Protein AF-A0A4S8L2J7-F1 (afdb_monomer_lite)

Structure (mmCIF, N/CA/C/O backbone):
data_AF-A0A4S8L2J7-F1
#
_entry.id   AF-A0A4S8L2J7-F1
#
loop_
_atom_site.group_PDB
_atom_site.id
_atom_site.type_symbol
_atom_site.label_atom_id
_atom_site.label_alt_id
_atom_site.label_comp_id
_atom_site.label_asym_id
_atom_site.label_entity_id
_atom_site.label_seq_id
_atom_site.pdbx_PDB_ins_code
_atom_site.Cartn_x
_atom_site.Cartn_y
_atom_site.Cartn_z
_atom_site.occupancy
_atom_site.B_iso_or_equiv
_atom_site.auth_seq_id
_atom_site.auth_comp_id
_atom_site.auth_asym_id
_atom_site.auth_atom_id
_atom_site.pdbx_PDB_model_num
ATOM 1 N N . PHE A 1 1 ? -9.660 5.691 -2.700 1.00 89.75 1 PHE A N 1
ATOM 2 C CA . PHE A 1 1 ? -8.670 6.690 -2.235 1.00 89.75 1 PHE A CA 1
ATOM 3 C C . PHE A 1 1 ? -8.918 7.053 -0.782 1.00 89.75 1 PHE A C 1
ATOM 5 O O . PHE A 1 1 ? -10.033 7.453 -0.452 1.00 89.75 1 PHE A O 1
ATOM 12 N N . VAL A 1 2 ? -7.878 6.963 0.042 1.00 96.62 2 VAL A N 1
ATOM 13 C CA . VAL A 1 2 ? -7.894 7.142 1.502 1.00 96.62 2 VAL A CA 1
ATOM 14 C C . VAL A 1 2 ? -7.519 8.584 1.867 1.00 96.62 2 VAL A C 1
ATOM 16 O O . VAL A 1 2 ? -6.682 9.153 1.163 1.00 96.62 2 VAL A O 1
ATOM 19 N N . PRO A 1 3 ? -8.111 9.207 2.903 1.00 97.12 3 PRO A N 1
ATOM 20 C CA . PRO A 1 3 ? -7.716 10.546 3.341 1.00 97.12 3 PRO A CA 1
ATOM 21 C C . PRO A 1 3 ? -6.256 10.602 3.815 1.00 97.12 3 PRO A C 1
ATOM 23 O O . PRO A 1 3 ? -5.822 9.732 4.558 1.00 97.12 3 PRO A O 1
ATOM 26 N N . THR A 1 4 ? -5.497 11.633 3.433 1.00 96.75 4 THR A N 1
ATOM 27 C CA . THR A 1 4 ? -4.056 11.762 3.769 1.00 96.75 4 THR A CA 1
ATOM 28 C C . THR A 1 4 ? -3.775 12.041 5.246 1.00 96.75 4 THR A C 1
ATOM 30 O O . THR A 1 4 ? -2.623 12.101 5.648 1.00 96.75 4 THR A O 1
ATOM 33 N N . TRP A 1 5 ? -4.810 12.274 6.051 1.00 95.38 5 TRP A N 1
ATOM 34 C CA . TRP A 1 5 ? -4.689 12.435 7.500 1.00 95.38 5 TRP A CA 1
ATOM 35 C C . TRP A 1 5 ? -4.827 11.108 8.265 1.00 95.38 5 TRP A C 1
ATOM 37 O O . TRP A 1 5 ? -4.662 11.097 9.478 1.00 95.38 5 TRP A O 1
ATOM 47 N N . PHE A 1 6 ? -5.092 9.996 7.570 1.00 97.50 6 PHE A N 1
ATOM 48 C CA . PHE A 1 6 ? -4.847 8.652 8.096 1.00 97.50 6 PHE A CA 1
ATOM 49 C C . PHE A 1 6 ? -3.335 8.415 8.211 1.00 97.50 6 PHE A C 1
ATOM 51 O O . PHE A 1 6 ? -2.595 8.710 7.272 1.00 97.50 6 PHE A O 1
ATOM 58 N N . ASN A 1 7 ? -2.867 7.863 9.324 1.00 97.25 7 ASN A N 1
ATOM 59 C CA . ASN A 1 7 ? -1.463 7.545 9.539 1.00 97.25 7 ASN A CA 1
ATOM 60 C C . ASN A 1 7 ? -1.216 6.027 9.418 1.00 97.25 7 ASN A C 1
ATOM 62 O O . ASN A 1 7 ? -1.518 5.287 10.351 1.00 97.25 7 ASN A O 1
ATOM 66 N N . PRO A 1 8 ? -0.601 5.543 8.320 1.00 97.25 8 PRO A N 1
ATOM 67 C CA . PRO A 1 8 ? -0.356 4.114 8.118 1.00 97.25 8 PRO A CA 1
ATOM 68 C C . PRO A 1 8 ? 0.709 3.505 9.045 1.00 97.25 8 PRO A C 1
ATOM 70 O O . PRO A 1 8 ? 0.841 2.283 9.081 1.00 97.25 8 PRO A O 1
ATOM 73 N N . GLU A 1 9 ? 1.483 4.334 9.754 1.00 96.25 9 GLU A N 1
ATOM 74 C CA . GLU A 1 9 ? 2.486 3.905 10.740 1.00 96.25 9 GLU A CA 1
ATOM 75 C C . GLU A 1 9 ? 1.937 3.905 12.177 1.00 96.25 9 GLU A C 1
ATOM 77 O O . GLU A 1 9 ? 2.601 3.395 13.077 1.00 96.25 9 GLU A O 1
ATOM 82 N N . SER A 1 10 ? 0.755 4.489 12.409 1.00 96.62 10 SER A N 1
ATOM 83 C CA . SER A 1 10 ? 0.134 4.541 13.734 1.00 96.62 10 SER A CA 1
ATOM 84 C C . SER A 1 10 ? -0.630 3.254 14.003 1.00 96.62 10 SER A C 1
ATOM 86 O O . SER A 1 10 ? -1.576 2.941 13.283 1.00 96.62 10 SER A O 1
ATOM 88 N N . ASP A 1 11 ? -0.258 2.526 15.057 1.00 96.50 11 ASP A N 1
ATOM 89 C CA . ASP A 1 11 ? -0.996 1.320 15.435 1.00 96.50 11 ASP A CA 1
ATOM 90 C C . ASP A 1 11 ? -2.454 1.637 15.791 1.00 96.50 11 ASP A C 1
ATOM 92 O O . ASP A 1 11 ? -3.342 0.892 15.396 1.00 96.50 11 ASP A O 1
ATOM 96 N N . GLU A 1 12 ? -2.715 2.783 16.425 1.00 96.94 12 GLU A N 1
ATOM 97 C CA . GLU A 1 12 ? -4.067 3.251 16.752 1.00 96.94 12 GLU A CA 1
ATOM 98 C C . GLU A 1 12 ? -4.948 3.380 15.502 1.00 96.94 12 GLU A C 1
ATOM 100 O O . GLU A 1 12 ? -6.053 2.842 15.471 1.00 96.94 12 GLU A O 1
ATOM 105 N N . ASP A 1 13 ? -4.442 4.006 14.435 1.00 97.25 13 ASP A N 1
ATOM 106 C CA . ASP A 1 13 ? -5.185 4.157 13.178 1.00 97.25 13 ASP A CA 1
ATOM 107 C C . ASP A 1 13 ? -5.438 2.800 12.501 1.00 97.25 13 ASP A C 1
ATOM 109 O O . ASP A 1 13 ? -6.491 2.594 11.890 1.00 97.25 13 ASP A O 1
ATOM 113 N N . LEU A 1 14 ? -4.492 1.859 12.611 1.00 97.75 14 LEU A N 1
ATOM 114 C CA . LEU A 1 14 ? -4.667 0.498 12.102 1.00 97.75 14 LEU A CA 1
ATOM 115 C C . LEU A 1 14 ? -5.716 -0.272 12.914 1.00 97.75 14 LEU A C 1
ATOM 117 O O . LEU A 1 14 ? -6.575 -0.922 12.319 1.00 97.75 14 LEU A O 1
ATOM 121 N N . ARG A 1 15 ? -5.684 -0.178 14.250 1.00 97.56 15 ARG A N 1
ATOM 122 C CA . ARG A 1 15 ? -6.670 -0.824 15.129 1.00 97.56 15 ARG A CA 1
ATOM 123 C C . ARG A 1 15 ? -8.064 -0.227 14.946 1.00 97.56 15 ARG A C 1
ATOM 125 O O . ARG A 1 15 ? -9.037 -0.972 14.891 1.00 97.56 15 ARG A O 1
ATOM 132 N N . GLU A 1 16 ? -8.176 1.091 14.796 1.00 97.44 16 GLU A N 1
ATOM 133 C CA . GLU A 1 16 ? -9.447 1.758 14.492 1.00 97.44 16 GLU A CA 1
ATOM 134 C C . GLU A 1 16 ? -10.002 1.274 13.147 1.00 97.44 16 GLU A C 1
ATOM 136 O O . GLU A 1 16 ? -11.185 0.952 13.037 1.00 97.44 16 GLU A O 1
ATOM 141 N N . MET A 1 17 ? -9.147 1.170 12.123 1.00 97.12 17 MET A N 1
ATOM 142 C CA . MET A 1 17 ? -9.542 0.630 10.824 1.00 97.12 17 MET A CA 1
ATOM 143 C C . MET A 1 17 ? -10.045 -0.816 10.935 1.00 97.12 17 MET A C 1
ATOM 145 O O . MET A 1 17 ? -11.050 -1.142 10.305 1.00 97.12 17 MET A O 1
ATOM 149 N N . GLU A 1 18 ? -9.389 -1.678 11.712 1.00 97.75 18 GLU A N 1
ATOM 150 C CA . GLU A 1 18 ? -9.875 -3.042 11.961 1.00 97.75 18 GLU A CA 1
ATOM 151 C C . GLU A 1 18 ? -11.244 -3.030 12.639 1.00 97.75 18 GLU A C 1
ATOM 153 O O . GLU A 1 18 ? -12.185 -3.640 12.133 1.00 97.75 18 GLU A O 1
ATOM 158 N N . TYR A 1 19 ? -11.376 -2.267 13.724 1.00 97.88 19 TYR A N 1
ATOM 159 C CA . TYR A 1 19 ? -12.602 -2.168 14.510 1.00 97.88 19 TYR A CA 1
ATOM 160 C C . TYR A 1 19 ? -13.798 -1.685 13.678 1.00 97.88 19 TYR A C 1
ATOM 162 O O . TYR A 1 19 ? -14.840 -2.336 13.647 1.00 97.88 19 TYR A O 1
ATOM 170 N N . VAL A 1 20 ? -13.642 -0.579 12.943 1.00 97.19 20 VAL A N 1
ATOM 171 C CA . VAL A 1 20 ? -14.716 0.033 12.135 1.00 97.19 20 VAL A CA 1
ATOM 172 C C . VAL A 1 20 ? -15.189 -0.875 10.994 1.00 97.19 20 VAL A C 1
ATOM 174 O O . VAL A 1 20 ? -16.312 -0.725 10.508 1.00 97.19 20 VAL A O 1
ATOM 177 N N . ASN A 1 21 ? -14.338 -1.795 10.543 1.00 96.88 21 ASN A N 1
ATOM 178 C CA . ASN A 1 21 ? -14.638 -2.723 9.454 1.00 96.88 21 ASN A CA 1
ATOM 179 C C . ASN A 1 21 ? -14.927 -4.146 9.936 1.00 96.88 21 ASN A C 1
ATOM 181 O O . ASN A 1 21 ? -15.008 -5.044 9.100 1.00 96.88 21 ASN A O 1
ATOM 185 N N . GLU A 1 22 ? -15.070 -4.351 11.250 1.00 96.75 22 GLU A N 1
ATOM 186 C CA . GLU A 1 22 ? -15.326 -5.666 11.849 1.00 96.75 22 GLU A CA 1
ATOM 187 C C . GLU A 1 22 ? -14.274 -6.710 11.424 1.00 96.75 22 GLU A C 1
ATOM 189 O O . GLU A 1 22 ? -14.574 -7.888 11.216 1.00 96.75 22 GLU A O 1
ATOM 194 N N . LEU A 1 23 ? -13.024 -6.271 11.250 1.00 96.69 23 LEU A N 1
ATOM 195 C CA . LEU A 1 23 ? -11.914 -7.155 10.916 1.00 96.69 23 LEU A CA 1
ATOM 196 C C . LEU A 1 23 ? -11.368 -7.797 12.197 1.00 96.69 23 LEU A C 1
ATOM 198 O O . LEU A 1 23 ? -11.362 -7.156 13.251 1.00 96.69 23 LEU A O 1
ATOM 202 N N . PRO A 1 24 ? -10.837 -9.030 12.122 1.00 97.44 24 PRO A N 1
ATOM 203 C CA . PRO A 1 24 ? -10.118 -9.616 13.242 1.00 97.44 24 PRO A CA 1
ATOM 204 C C . PRO A 1 24 ? -8.956 -8.721 13.686 1.00 97.44 24 PRO A C 1
ATOM 206 O O . PRO A 1 24 ? -8.242 -8.151 12.851 1.00 97.44 24 PRO A O 1
ATOM 209 N N . THR A 1 25 ? -8.742 -8.635 14.997 1.00 95.06 25 THR A N 1
ATOM 210 C CA . THR A 1 25 ? -7.633 -7.877 15.582 1.00 95.06 25 THR A CA 1
ATOM 211 C C . THR A 1 25 ? -6.298 -8.368 15.021 1.00 95.06 25 THR A C 1
ATOM 213 O O . THR A 1 25 ? -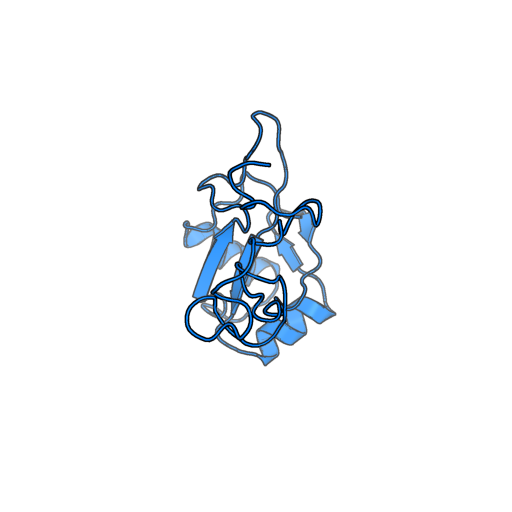6.049 -9.571 14.959 1.00 95.06 25 THR A O 1
ATOM 216 N N . HIS A 1 26 ? -5.424 -7.446 14.619 1.00 96.06 26 HIS A N 1
ATOM 217 C CA . HIS A 1 26 ? -4.112 -7.746 14.022 1.00 96.06 26 HIS A CA 1
ATOM 218 C C . HIS A 1 26 ? -4.154 -8.487 12.677 1.00 96.06 26 HIS A C 1
ATOM 220 O O . HIS A 1 26 ? -3.133 -9.008 12.213 1.00 96.06 26 HIS A O 1
ATOM 226 N N . SER A 1 27 ? -5.295 -8.460 11.983 1.00 97.12 27 SER A N 1
ATOM 227 C CA . SER A 1 27 ? -5.375 -8.899 10.587 1.00 97.12 27 SER A CA 1
ATOM 228 C C . SER A 1 27 ? -4.627 -7.959 9.633 1.00 97.12 27 SER A C 1
ATOM 230 O O . SER A 1 27 ? -4.074 -8.423 8.630 1.00 97.12 27 SER A O 1
ATOM 232 N N . ILE A 1 28 ? -4.526 -6.665 9.961 1.00 97.75 28 ILE A N 1
ATOM 233 C CA . ILE A 1 28 ? -3.675 -5.705 9.256 1.00 97.75 28 ILE A CA 1
ATOM 234 C C . ILE A 1 28 ? -2.252 -5.795 9.811 1.00 97.75 28 ILE A C 1
ATOM 236 O O . ILE A 1 28 ? -1.960 -5.360 10.927 1.00 97.75 28 ILE A O 1
ATOM 240 N N . GLY A 1 29 ? -1.342 -6.337 8.999 1.00 96.50 29 GLY A N 1
ATOM 241 C CA . GLY A 1 29 ? 0.060 -6.502 9.374 1.00 96.50 29 GLY A CA 1
ATOM 242 C C . GLY A 1 29 ? 0.882 -5.226 9.205 1.00 96.50 29 GLY A C 1
ATOM 243 O O . GLY A 1 29 ? 1.643 -4.862 10.096 1.00 96.50 29 GLY A O 1
ATOM 244 N N . LYS A 1 30 ? 0.770 -4.560 8.049 1.00 96.19 30 LYS A N 1
ATOM 245 C CA . LYS A 1 30 ? 1.471 -3.298 7.742 1.00 96.19 30 LYS A CA 1
ATOM 246 C C . LYS A 1 30 ? 0.676 -2.473 6.740 1.00 96.19 30 LYS A C 1
ATOM 248 O O . LYS A 1 30 ? 0.012 -3.041 5.875 1.00 96.19 30 LYS A O 1
ATOM 253 N N . ALA A 1 31 ? 0.837 -1.157 6.774 1.00 97.56 31 ALA A N 1
ATOM 254 C CA . ALA A 1 31 ? 0.321 -0.264 5.747 1.00 97.56 31 ALA A CA 1
ATOM 255 C C . ALA A 1 31 ? 1.387 0.749 5.314 1.00 97.56 31 ALA A C 1
ATOM 257 O O . ALA A 1 31 ? 2.331 1.034 6.047 1.00 97.56 31 ALA A O 1
ATOM 258 N N . ARG A 1 32 ? 1.258 1.276 4.095 1.00 97.62 32 ARG A N 1
ATOM 259 C CA . ARG A 1 32 ? 2.062 2.402 3.600 1.00 97.62 32 ARG A CA 1
ATOM 260 C C . ARG A 1 32 ? 1.359 3.115 2.460 1.00 97.62 32 ARG A C 1
ATOM 262 O O . ARG A 1 32 ? 0.561 2.519 1.738 1.00 97.62 32 ARG A O 1
ATOM 269 N N . TRP A 1 33 ? 1.729 4.362 2.211 1.00 97.69 33 TRP A N 1
ATOM 270 C CA . TRP A 1 33 ? 1.295 5.047 1.001 1.00 97.69 33 TRP A CA 1
ATOM 271 C C . TRP A 1 33 ? 1.950 4.442 -0.247 1.00 97.69 33 TRP A C 1
ATOM 273 O O . TRP A 1 33 ? 3.155 4.173 -0.288 1.00 97.69 33 TRP A O 1
ATOM 283 N N . ALA A 1 34 ? 1.150 4.220 -1.293 1.00 95.19 34 ALA A N 1
ATOM 284 C CA . ALA A 1 34 ? 1.616 3.628 -2.549 1.00 95.19 34 ALA A CA 1
ATOM 285 C C . ALA A 1 34 ? 2.651 4.515 -3.255 1.00 95.19 34 ALA A C 1
ATOM 287 O O . ALA A 1 34 ? 3.539 4.029 -3.946 1.00 95.19 34 ALA A O 1
ATOM 288 N N . ASN A 1 35 ? 2.535 5.826 -3.054 1.00 92.75 35 ASN A N 1
ATOM 289 C CA . ASN A 1 35 ? 3.353 6.845 -3.694 1.00 92.75 35 ASN A CA 1
ATOM 290 C C . ASN A 1 35 ? 4.739 7.040 -3.044 1.00 92.75 35 ASN A C 1
ATOM 292 O O . ASN A 1 35 ? 5.514 7.841 -3.565 1.00 92.75 35 ASN A O 1
ATOM 296 N N . GLY A 1 36 ? 5.024 6.336 -1.942 1.00 91.94 36 GLY A N 1
ATOM 297 C CA . GLY A 1 36 ? 6.304 6.357 -1.235 1.00 91.94 36 GLY A CA 1
ATOM 298 C C . GLY A 1 36 ? 6.506 7.520 -0.260 1.00 91.94 36 GLY A C 1
ATOM 299 O O . GLY A 1 36 ? 7.547 7.561 0.387 1.00 91.94 36 GLY A O 1
ATOM 300 N N . THR A 1 37 ? 5.557 8.452 -0.127 1.00 94.94 37 THR A N 1
ATOM 301 C CA . THR A 1 37 ? 5.678 9.538 0.860 1.00 94.94 37 THR A CA 1
ATOM 302 C C . THR A 1 37 ? 5.172 9.084 2.227 1.00 94.94 37 THR A C 1
ATOM 304 O O . THR A 1 37 ? 4.353 8.170 2.323 1.00 94.94 37 THR A O 1
ATOM 307 N N . ARG A 1 38 ? 5.650 9.716 3.304 1.00 93.12 38 ARG A N 1
ATOM 3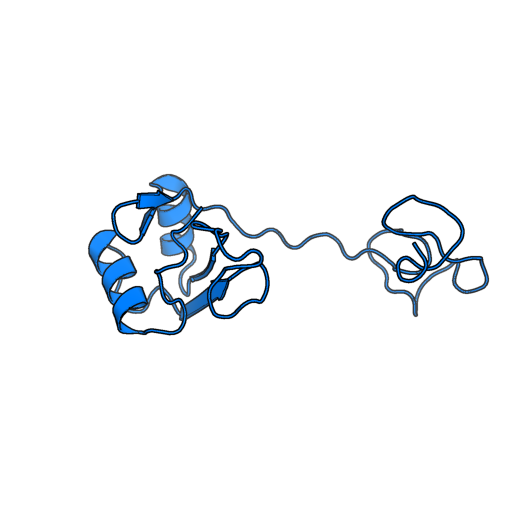08 C CA . ARG A 1 38 ? 5.234 9.372 4.674 1.00 93.12 38 ARG A CA 1
ATOM 309 C C . ARG A 1 38 ? 3.813 9.849 4.996 1.00 93.12 38 ARG A C 1
ATOM 311 O O . ARG A 1 38 ? 3.069 9.171 5.691 1.00 93.12 38 ARG A O 1
ATOM 318 N N . ASP A 1 39 ? 3.421 10.989 4.438 1.00 94.19 39 ASP A N 1
ATOM 319 C CA . ASP A 1 39 ? 2.144 11.678 4.678 1.00 94.19 39 ASP A CA 1
ATOM 320 C C . ASP A 1 39 ? 1.099 11.460 3.564 1.00 94.19 39 ASP A C 1
ATOM 322 O O . ASP A 1 39 ? 0.017 12.045 3.578 1.00 94.19 39 ASP A O 1
ATOM 326 N N . GLY A 1 40 ? 1.434 10.666 2.546 1.00 95.56 40 GLY A N 1
ATOM 327 C CA . GLY A 1 40 ? 0.582 10.406 1.389 1.00 95.56 40 GLY A CA 1
ATOM 328 C C . GLY A 1 40 ? 0.483 11.566 0.394 1.00 95.56 40 GLY A C 1
ATOM 329 O O . GLY A 1 40 ? -0.158 11.405 -0.649 1.00 95.56 40 GLY A O 1
ATOM 330 N N . LYS A 1 41 ? 1.130 12.712 0.637 1.00 96.38 41 LYS A N 1
ATOM 331 C CA . LYS A 1 41 ? 1.046 13.902 -0.217 1.00 96.38 41 LYS A CA 1
ATOM 332 C C . LYS A 1 41 ? 2.236 13.997 -1.171 1.00 96.38 41 LYS A C 1
ATOM 334 O O . LYS A 1 41 ? 3.379 14.145 -0.764 1.00 96.38 41 LYS A O 1
ATOM 339 N N . LYS A 1 42 ? 1.956 13.994 -2.479 1.00 93.25 42 LYS A N 1
ATOM 340 C CA . LYS A 1 42 ? 2.914 14.414 -3.523 1.00 93.25 42 LYS A CA 1
ATOM 341 C C . LYS A 1 42 ? 2.791 15.901 -3.871 1.00 93.25 42 LYS A C 1
ATOM 343 O O . LYS A 1 42 ? 3.671 16.453 -4.520 1.00 93.25 42 LYS A O 1
ATOM 348 N N . LYS A 1 43 ? 1.680 16.535 -3.485 1.00 93.50 43 LYS A N 1
ATOM 349 C CA . LYS A 1 43 ? 1.377 17.954 -3.719 1.00 93.50 43 LYS A CA 1
ATOM 350 C C . LYS A 1 43 ? 0.840 18.578 -2.422 1.00 93.50 43 LYS A C 1
ATOM 352 O O . LYS A 1 43 ? 0.114 17.878 -1.714 1.00 93.50 43 LYS A O 1
ATOM 357 N N . PRO A 1 44 ? 1.097 19.872 -2.140 1.00 90.56 44 PRO A N 1
ATOM 358 C CA . PRO A 1 44 ? 0.712 20.512 -0.873 1.00 90.56 44 PRO A CA 1
ATOM 359 C C . PRO A 1 44 ? -0.770 20.358 -0.491 1.00 90.56 44 PRO A C 1
ATOM 361 O O . PRO A 1 44 ? -1.090 20.094 0.664 1.00 90.56 44 PRO A O 1
ATOM 364 N N . ASN A 1 45 ? -1.672 20.430 -1.476 1.00 93.25 45 ASN A N 1
ATOM 365 C CA . ASN A 1 45 ? -3.126 20.416 -1.261 1.00 93.25 45 ASN A CA 1
ATOM 366 C C . ASN A 1 45 ? -3.778 19.047 -1.518 1.00 93.25 45 ASN A C 1
ATOM 368 O O . ASN A 1 45 ? -4.996 18.950 -1.660 1.00 93.25 45 ASN A O 1
ATOM 372 N N . GLN A 1 46 ? -2.987 17.978 -1.632 1.00 94.88 46 GLN A N 1
ATOM 373 C CA . GLN A 1 46 ? -3.532 16.640 -1.829 1.00 94.88 46 GLN A CA 1
ATOM 374 C C . GLN A 1 46 ? -4.231 16.166 -0.545 1.00 94.88 46 GLN A C 1
ATOM 376 O O . GLN A 1 46 ? -3.611 16.098 0.512 1.00 94.88 46 GLN A O 1
ATOM 381 N N . GLN A 1 47 ? -5.519 15.828 -0.649 1.00 95.88 47 GLN A N 1
ATOM 382 C CA . GLN A 1 47 ? -6.341 15.393 0.492 1.00 95.88 47 GLN A CA 1
ATOM 383 C C . GLN A 1 47 ? -6.541 13.879 0.560 1.00 95.88 47 GLN A C 1
ATOM 385 O O . GLN A 1 47 ? -6.968 13.344 1.582 1.00 95.88 47 GLN A O 1
ATOM 390 N N . THR A 1 48 ? -6.278 13.172 -0.540 1.00 96.75 48 THR A N 1
ATOM 391 C CA . THR A 1 48 ? -6.462 11.723 -0.617 1.00 96.75 48 THR A CA 1
ATOM 392 C C . THR A 1 48 ? -5.329 11.058 -1.377 1.00 96.75 48 THR A C 1
ATOM 394 O O . THR A 1 48 ? -4.801 11.638 -2.326 1.00 96.75 48 THR A O 1
ATOM 397 N N . ALA A 1 49 ? -4.996 9.826 -1.014 1.00 97.00 49 ALA A N 1
ATOM 398 C CA . ALA A 1 49 ? -3.951 9.036 -1.649 1.00 97.00 49 ALA A CA 1
ATOM 399 C C . ALA A 1 49 ? -4.343 7.554 -1.753 1.00 97.00 49 ALA A C 1
ATOM 401 O O . ALA A 1 49 ? -5.402 7.124 -1.282 1.00 97.00 49 ALA A O 1
ATOM 402 N N . THR A 1 50 ? -3.503 6.773 -2.427 1.00 96.88 50 THR A N 1
ATOM 403 C CA . THR A 1 50 ? -3.645 5.315 -2.501 1.00 96.88 50 THR A CA 1
ATOM 404 C C . THR A 1 50 ? -2.846 4.681 -1.376 1.00 96.88 50 THR A C 1
ATOM 406 O O . THR A 1 50 ? -1.644 4.921 -1.254 1.00 96.88 50 THR A O 1
ATOM 409 N N . LEU A 1 51 ? -3.524 3.872 -0.569 1.00 97.38 51 LEU A N 1
ATOM 410 C CA . LEU A 1 51 ? -2.939 3.115 0.526 1.00 97.38 51 LEU A CA 1
ATOM 411 C C . LEU A 1 51 ? -2.669 1.682 0.060 1.00 97.38 51 LEU A C 1
ATOM 413 O O . LEU A 1 51 ? -3.516 1.081 -0.596 1.00 97.38 51 LEU A O 1
ATOM 417 N N . LEU A 1 52 ? -1.507 1.144 0.411 1.00 97.12 52 LEU A N 1
ATOM 418 C CA . LEU A 1 52 ? -1.209 -0.278 0.313 1.00 97.12 52 LEU A CA 1
ATOM 419 C C . LEU A 1 52 ? -1.266 -0.872 1.711 1.00 97.12 52 LEU A C 1
ATOM 421 O O . LEU A 1 52 ? -0.634 -0.351 2.630 1.00 97.12 52 LEU A O 1
ATOM 425 N N . VAL A 1 53 ? -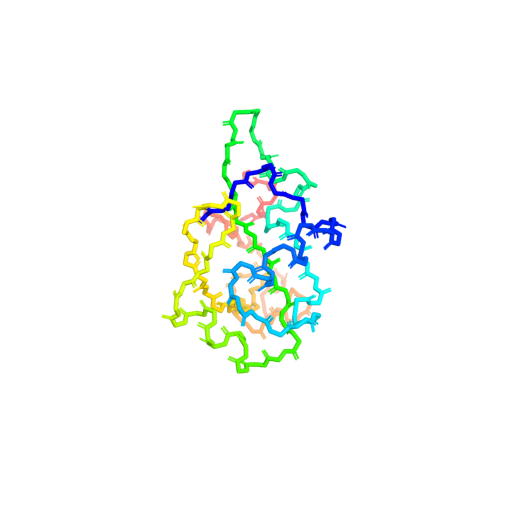2.007 -1.964 1.852 1.00 97.00 53 VAL A N 1
ATOM 426 C CA . VAL A 1 53 ? -2.197 -2.654 3.126 1.00 97.00 53 VAL A CA 1
ATOM 427 C C . VAL A 1 53 ? -1.833 -4.118 2.937 1.00 97.00 53 VAL A C 1
ATOM 429 O O . VAL A 1 53 ? -2.309 -4.771 2.010 1.00 97.00 53 VAL A O 1
ATOM 432 N N . LYS A 1 54 ? -0.970 -4.629 3.812 1.00 97.31 54 LYS A N 1
ATOM 433 C CA . LYS A 1 54 ? -0.667 -6.050 3.919 1.00 97.31 54 LYS A CA 1
ATOM 434 C C . LYS A 1 54 ? -1.624 -6.663 4.932 1.00 97.31 54 LYS A C 1
ATOM 436 O O . LYS A 1 54 ? -1.550 -6.340 6.118 1.00 97.31 54 LYS A O 1
ATOM 441 N N . ILE A 1 55 ? -2.464 -7.569 4.453 1.00 97.62 55 ILE A N 1
ATOM 442 C CA . ILE A 1 55 ? -3.349 -8.384 5.283 1.00 97.62 55 ILE A CA 1
ATOM 443 C C . ILE A 1 55 ? -2.682 -9.738 5.524 1.00 97.62 55 ILE A C 1
ATOM 445 O O . ILE A 1 55 ? -2.066 -10.297 4.615 1.00 97.62 55 ILE A O 1
ATOM 449 N N . ASN A 1 56 ? -2.751 -10.222 6.761 1.00 95.88 56 ASN A N 1
ATOM 450 C CA . ASN A 1 56 ? -2.101 -11.466 7.180 1.00 95.88 56 ASN A CA 1
ATOM 451 C C . ASN A 1 56 ? -2.908 -12.716 6.799 1.00 95.88 56 ASN A C 1
ATOM 453 O O . ASN A 1 56 ? -2.333 -13.795 6.685 1.00 95.88 56 ASN A O 1
ATOM 457 N N . ASP A 1 57 ? -4.210 -12.551 6.574 1.00 97.06 57 ASP A N 1
ATOM 458 C CA . ASP A 1 57 ? -5.161 -13.612 6.257 1.00 97.06 57 ASP A CA 1
ATOM 459 C C . ASP A 1 57 ? -5.832 -13.349 4.886 1.00 97.06 57 ASP A C 1
ATOM 461 O O . ASP A 1 57 ? -6.373 -12.256 4.660 1.00 97.06 57 ASP A O 1
ATOM 465 N N . PRO A 1 58 ? -5.793 -14.308 3.942 1.00 96.00 58 PRO A N 1
ATOM 466 C CA . PRO A 1 58 ? -6.400 -14.143 2.625 1.00 96.00 58 PRO A CA 1
ATOM 467 C C . PRO A 1 58 ? -7.930 -14.006 2.658 1.00 96.00 58 PRO A C 1
ATOM 469 O O . PRO A 1 58 ? -8.472 -13.269 1.835 1.00 96.00 58 PRO A O 1
ATOM 472 N N . ASP A 1 59 ? -8.630 -14.648 3.592 1.00 97.25 59 ASP A N 1
ATOM 473 C CA . ASP A 1 59 ? -10.089 -14.570 3.703 1.00 97.25 59 ASP A CA 1
ATOM 474 C C . ASP A 1 59 ? -10.525 -13.191 4.196 1.00 97.25 59 ASP A C 1
ATOM 476 O O . ASP A 1 59 ? -11.479 -12.607 3.670 1.00 97.25 59 ASP A O 1
ATOM 480 N N . VAL A 1 60 ? -9.761 -12.601 5.121 1.00 97.56 60 VAL A N 1
ATOM 481 C CA . VAL A 1 60 ? -9.954 -11.203 5.530 1.00 97.56 60 VAL A CA 1
ATOM 482 C C . VAL A 1 60 ? -9.734 -10.263 4.344 1.00 97.56 60 VAL A C 1
ATOM 484 O O . VAL A 1 60 ? -10.554 -9.377 4.096 1.00 97.56 60 VAL A O 1
ATOM 487 N N . ALA A 1 61 ? -8.674 -10.476 3.558 1.00 96.75 61 ALA A N 1
ATOM 488 C CA . ALA A 1 61 ? -8.398 -9.659 2.378 1.00 96.75 61 ALA A CA 1
ATOM 489 C C . ALA A 1 61 ? -9.521 -9.755 1.328 1.00 96.75 61 ALA A C 1
ATOM 491 O O . ALA A 1 61 ? -9.945 -8.738 0.777 1.00 96.75 61 ALA A O 1
ATOM 492 N N . ASN A 1 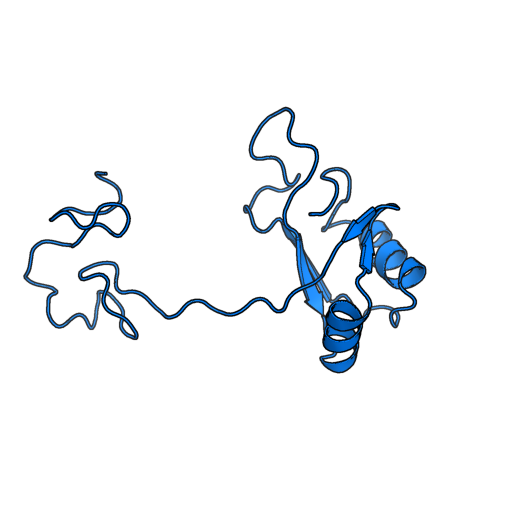62 ? -10.033 -10.962 1.076 1.00 96.56 62 ASN A N 1
ATOM 493 C CA . ASN A 1 62 ? -11.143 -11.191 0.152 1.00 96.56 62 ASN A CA 1
ATOM 494 C C . ASN A 1 62 ? -12.428 -10.503 0.631 1.00 96.56 62 ASN A C 1
ATOM 496 O O . ASN A 1 62 ? -13.128 -9.877 -0.166 1.00 96.56 62 ASN A O 1
ATOM 500 N N . ASN A 1 63 ? -12.710 -10.555 1.933 1.00 95.88 63 ASN A N 1
ATOM 501 C CA . ASN A 1 63 ? -13.851 -9.871 2.535 1.00 95.88 63 ASN A CA 1
ATOM 502 C C . ASN A 1 63 ? -13.746 -8.341 2.369 1.00 95.88 63 ASN A C 1
ATOM 504 O O . ASN A 1 63 ? -14.702 -7.710 1.918 1.00 95.88 63 ASN A O 1
ATOM 508 N N . MET A 1 64 ? -12.565 -7.754 2.607 1.00 96.06 64 MET A N 1
ATOM 509 C CA . MET A 1 64 ? -12.319 -6.321 2.377 1.00 96.06 64 MET A CA 1
ATOM 510 C C . MET A 1 64 ? -12.563 -5.900 0.919 1.00 96.06 64 MET A C 1
ATOM 512 O O . MET A 1 64 ? -13.077 -4.810 0.668 1.00 96.06 64 MET A O 1
ATOM 516 N N . ILE A 1 65 ? -12.190 -6.747 -0.047 1.00 95.94 65 ILE A N 1
ATOM 517 C CA . ILE A 1 65 ? -12.431 -6.501 -1.478 1.00 95.94 65 ILE A CA 1
ATOM 518 C C . ILE A 1 65 ? -13.931 -6.569 -1.791 1.00 95.94 65 ILE A C 1
ATOM 520 O O . ILE A 1 65 ? -14.436 -5.727 -2.529 1.00 95.94 65 ILE A O 1
ATOM 524 N N . ALA A 1 66 ? -14.647 -7.539 -1.219 1.00 95.56 66 ALA A N 1
ATOM 525 C CA . ALA A 1 66 ? -16.063 -7.759 -1.497 1.00 95.56 66 ALA A CA 1
ATOM 526 C C . ALA A 1 66 ? -16.991 -6.707 -0.864 1.00 95.56 66 ALA A C 1
ATOM 528 O O . ALA A 1 66 ? -17.976 -6.317 -1.487 1.00 95.56 66 ALA A O 1
ATOM 529 N N . LYS A 1 67 ? -16.709 -6.265 0.369 1.00 90.56 67 LYS A N 1
ATOM 530 C CA . LYS A 1 67 ? -17.621 -5.405 1.151 1.00 90.56 67 LYS A CA 1
ATOM 531 C C . LYS A 1 67 ? -17.287 -3.912 1.114 1.00 90.56 67 LYS A C 1
ATOM 533 O O . LYS A 1 67 ? -18.036 -3.121 1.685 1.00 90.56 67 LYS A O 1
ATOM 538 N N . GLU A 1 68 ? -16.203 -3.535 0.431 1.00 88.38 68 GLU A N 1
ATOM 539 C CA . GLU A 1 68 ? -15.528 -2.241 0.602 1.00 88.38 68 GLU A CA 1
ATOM 540 C C . GLU A 1 68 ? -15.117 -1.996 2.066 1.00 88.38 68 GLU A C 1
ATOM 542 O O . GLU A 1 68 ? -15.561 -2.669 2.994 1.00 88.38 68 GLU A O 1
ATOM 547 N N . ILE A 1 69 ? -14.246 -1.017 2.303 1.00 95.50 69 ILE A N 1
ATOM 548 C CA . ILE A 1 69 ? -13.804 -0.678 3.660 1.00 95.50 69 ILE A CA 1
ATOM 549 C C . ILE A 1 69 ? -14.039 0.796 3.964 1.00 95.50 69 ILE A C 1
ATOM 551 O O . ILE A 1 69 ? -14.002 1.656 3.086 1.00 95.50 69 ILE A O 1
ATOM 555 N N . ARG A 1 70 ? -14.270 1.120 5.229 1.00 97.00 70 ARG A N 1
ATOM 556 C CA . ARG A 1 70 ? -14.333 2.482 5.748 1.00 97.00 70 ARG A CA 1
ATOM 557 C C . ARG A 1 70 ? -13.018 2.825 6.422 1.00 97.00 70 ARG A C 1
ATOM 559 O O . ARG A 1 70 ? -12.619 2.177 7.378 1.00 97.00 70 ARG A O 1
ATOM 566 N N . ILE A 1 71 ? -12.368 3.881 5.959 1.00 96.62 71 ILE A N 1
ATOM 567 C CA . ILE A 1 71 ? -11.186 4.431 6.618 1.00 96.62 71 ILE A CA 1
ATOM 568 C C . ILE A 1 71 ? -11.506 5.871 6.963 1.00 96.62 71 ILE A C 1
ATOM 570 O O . ILE A 1 71 ? -11.833 6.656 6.067 1.00 96.62 71 ILE A O 1
ATOM 574 N N . LYS A 1 72 ? -11.433 6.209 8.257 1.00 95.31 72 LYS A N 1
ATOM 575 C CA . LYS A 1 72 ? -11.652 7.577 8.736 1.00 95.31 72 LYS A CA 1
ATOM 576 C C . LYS A 1 72 ? -12.993 8.168 8.249 1.00 95.31 72 LYS A C 1
ATOM 578 O O . LYS A 1 72 ? -13.066 9.261 7.691 1.00 95.31 72 LYS A O 1
ATOM 583 N N . GLY A 1 73 ? -14.060 7.371 8.357 1.00 94.00 73 GLY A N 1
ATOM 584 C CA . GLY A 1 73 ? -15.418 7.719 7.913 1.00 94.00 73 GLY A CA 1
ATOM 585 C C . GLY A 1 73 ? -15.659 7.671 6.396 1.00 94.00 73 GLY A C 1
ATOM 586 O O . GLY A 1 73 ? -16.809 7.704 5.958 1.00 94.00 73 GLY A O 1
ATOM 587 N N . LYS A 1 74 ? -14.614 7.536 5.570 1.00 95.38 74 LYS A N 1
ATOM 588 C CA . LYS A 1 74 ? -14.731 7.494 4.109 1.00 95.38 74 LYS A CA 1
ATOM 589 C C . LYS A 1 74 ? -14.789 6.060 3.585 1.00 95.38 74 LYS A C 1
ATOM 591 O O . LYS A 1 74 ? -13.917 5.250 3.895 1.00 95.38 74 LYS A O 1
ATOM 596 N N . ARG A 1 75 ? -15.752 5.770 2.702 1.00 95.81 75 ARG A N 1
ATOM 597 C CA . ARG A 1 75 ? -15.783 4.510 1.938 1.00 95.81 75 ARG A CA 1
ATOM 598 C C . ARG A 1 75 ? -14.633 4.456 0.932 1.00 95.81 75 ARG A C 1
ATOM 600 O O . ARG A 1 75 ? -14.421 5.383 0.148 1.00 95.81 75 ARG A O 1
ATOM 607 N N . CYS A 1 76 ? -13.886 3.368 0.980 1.00 95.94 76 CYS A N 1
ATOM 608 C CA . CYS A 1 76 ? -12.688 3.114 0.209 1.00 95.94 76 CYS A CA 1
ATOM 609 C C . CYS A 1 76 ? -12.795 1.707 -0.394 1.00 95.94 76 CYS A C 1
ATOM 611 O O . CYS A 1 76 ? -12.632 0.727 0.328 1.00 95.94 76 CYS A O 1
ATOM 613 N N . PRO A 1 77 ? -13.038 1.587 -1.707 1.00 95.12 77 PRO A N 1
ATOM 614 C CA . PRO A 1 77 ? -12.956 0.300 -2.384 1.00 95.12 77 PRO A CA 1
ATOM 615 C C . PRO A 1 77 ? -11.543 -0.276 -2.256 1.00 95.12 77 PRO A C 1
ATOM 617 O O . PRO A 1 77 ? -10.558 0.444 -2.466 1.00 95.12 77 PRO A O 1
ATOM 620 N N . ALA A 1 78 ? -11.450 -1.560 -1.914 1.00 95.44 78 ALA A N 1
ATOM 621 C CA . ALA A 1 78 ? -10.193 -2.293 -1.860 1.00 95.44 78 ALA A CA 1
ATOM 622 C C . ALA A 1 78 ? -10.033 -3.147 -3.121 1.00 95.44 78 ALA A C 1
ATOM 624 O O . ALA A 1 78 ? -10.994 -3.696 -3.650 1.00 95.44 78 ALA A O 1
ATOM 625 N N . THR A 1 79 ? -8.801 -3.265 -3.606 1.00 95.38 79 THR A N 1
ATOM 626 C CA . THR A 1 79 ? -8.459 -4.131 -4.738 1.00 95.38 79 THR A CA 1
ATOM 627 C C . THR A 1 79 ? -7.192 -4.903 -4.413 1.00 95.38 79 THR A C 1
ATOM 629 O O . THR A 1 79 ? -6.334 -4.427 -3.664 1.00 95.38 79 THR A O 1
ATOM 632 N N . LYS A 1 80 ? -7.069 -6.112 -4.968 1.00 95.31 80 LYS A N 1
ATOM 633 C CA . LYS A 1 80 ? -5.841 -6.895 -4.850 1.00 95.31 80 LYS A CA 1
ATOM 634 C C . LYS A 1 80 ? -4.722 -6.178 -5.600 1.00 95.31 80 LYS A C 1
ATOM 636 O O . LYS A 1 80 ? -4.866 -5.874 -6.782 1.00 95.31 80 LYS A O 1
ATOM 641 N N . GLN A 1 81 ? -3.591 -5.957 -4.934 1.00 93.25 81 GLN A N 1
ATOM 642 C CA . GLN A 1 81 ? -2.390 -5.485 -5.611 1.00 93.25 81 GLN A CA 1
ATOM 643 C C . GLN A 1 81 ? -1.846 -6.616 -6.491 1.00 93.25 81 GLN A C 1
ATOM 645 O O . GLN A 1 81 ? -1.333 -7.616 -5.988 1.00 93.25 81 GLN A O 1
ATOM 650 N N . ILE A 1 82 ? -1.981 -6.461 -7.806 1.00 90.56 82 ILE A N 1
ATOM 651 C CA . ILE A 1 82 ? -1.406 -7.378 -8.789 1.00 90.56 82 ILE A CA 1
ATOM 652 C C . ILE A 1 82 ? 0.021 -6.911 -9.066 1.00 90.56 82 ILE A C 1
ATOM 654 O O . ILE A 1 82 ? 0.254 -5.731 -9.326 1.00 90.56 82 ILE A O 1
ATOM 658 N N . GLN A 1 83 ? 0.980 -7.829 -8.962 1.00 83.94 83 GLN A N 1
ATOM 659 C CA . GLN A 1 83 ? 2.352 -7.542 -9.350 1.00 83.94 83 GLN A CA 1
ATOM 660 C C . GLN A 1 83 ? 2.402 -7.357 -10.867 1.00 83.94 83 GLN A C 1
ATOM 662 O O . GLN A 1 83 ? 1.992 -8.244 -11.616 1.00 83.94 83 GLN A O 1
ATOM 667 N N . GLU A 1 84 ? 2.899 -6.204 -11.307 1.00 85.38 84 GLU A N 1
ATOM 668 C CA . GLU A 1 84 ? 3.135 -5.959 -12.725 1.00 85.38 84 GLU A CA 1
ATOM 669 C C . GLU A 1 84 ? 4.188 -6.937 -13.262 1.00 85.38 84 GLU A C 1
ATOM 671 O O . GLU A 1 84 ? 5.124 -7.302 -12.536 1.00 85.38 84 GLU A O 1
ATOM 676 N N . PRO A 1 85 ? 4.044 -7.389 -14.519 1.00 89.19 85 PRO A N 1
ATOM 677 C CA . PRO A 1 85 ? 5.028 -8.268 -15.119 1.00 89.19 85 PRO A CA 1
ATOM 678 C C . PRO A 1 85 ? 6.384 -7.563 -15.158 1.00 89.19 85 PRO A C 1
ATOM 680 O O . PRO A 1 85 ? 6.478 -6.366 -15.424 1.00 89.19 85 PRO A O 1
ATOM 683 N N . LEU A 1 86 ? 7.446 -8.325 -14.904 1.00 90.00 86 LEU A N 1
ATOM 684 C CA . LEU A 1 86 ? 8.807 -7.813 -14.986 1.00 90.00 86 LEU A CA 1
ATOM 685 C C . LEU A 1 86 ? 9.073 -7.285 -16.402 1.00 90.00 86 LEU A C 1
ATOM 687 O O . LEU A 1 86 ? 9.039 -8.060 -17.358 1.00 90.00 86 LEU A O 1
ATOM 691 N N . THR A 1 87 ? 9.366 -5.992 -16.515 1.00 92.44 87 THR A N 1
ATOM 692 C CA . THR A 1 87 ? 9.766 -5.327 -17.757 1.00 92.44 87 THR A CA 1
ATOM 693 C C . THR A 1 87 ? 11.272 -5.077 -17.764 1.00 92.44 87 THR A C 1
ATOM 695 O O . THR A 1 87 ? 11.876 -4.648 -16.779 1.00 92.44 87 THR A O 1
ATOM 698 N N . CYS A 1 88 ? 11.908 -5.356 -18.896 1.00 94.69 88 CYS A N 1
ATOM 699 C CA . CYS A 1 88 ? 13.328 -5.126 -19.094 1.00 94.69 88 CYS A CA 1
ATOM 700 C C . CYS A 1 88 ? 13.600 -3.651 -19.414 1.00 94.69 88 CYS A C 1
ATOM 702 O O . CYS A 1 88 ? 13.130 -3.139 -20.426 1.00 94.69 88 CYS A O 1
ATOM 704 N N . PHE A 1 89 ? 14.437 -2.973 -18.623 1.00 93.12 89 PHE A N 1
ATOM 705 C CA . PHE A 1 89 ? 14.781 -1.560 -18.855 1.00 93.12 89 PHE A CA 1
ATOM 706 C C . PHE A 1 89 ? 15.650 -1.307 -20.095 1.00 93.12 89 PHE A C 1
ATOM 708 O O . PHE A 1 89 ? 15.890 -0.152 -20.440 1.00 93.12 89 PHE A O 1
ATOM 715 N N . GLN A 1 90 ? 16.138 -2.367 -20.743 1.00 95.38 90 GLN A N 1
ATOM 716 C CA . GLN A 1 90 ? 16.887 -2.272 -21.990 1.00 95.38 90 GLN A CA 1
ATOM 717 C C . GLN A 1 90 ? 15.965 -2.286 -23.210 1.00 95.38 90 GLN A C 1
ATOM 719 O O . GLN A 1 90 ? 16.089 -1.428 -24.070 1.00 95.38 90 GLN A O 1
ATOM 724 N N . CYS A 1 91 ? 15.038 -3.239 -23.307 1.00 94.88 91 CYS A N 1
ATOM 725 C CA . CYS A 1 91 ? 14.233 -3.432 -24.520 1.00 94.88 91 CYS A CA 1
ATOM 726 C C . CYS A 1 91 ? 12.719 -3.293 -24.312 1.00 94.88 91 CYS A C 1
ATOM 728 O O . CYS A 1 91 ? 11.969 -3.492 -25.263 1.00 94.88 91 CYS A O 1
ATOM 730 N N . GLN A 1 92 ? 12.269 -3.017 -23.085 1.00 94.19 92 GLN A N 1
ATOM 731 C CA . GLN A 1 92 ? 10.861 -3.017 -22.653 1.00 94.19 92 GLN A CA 1
ATOM 732 C C . GLN A 1 92 ? 10.127 -4.361 -22.824 1.00 94.19 92 GLN A C 1
ATOM 734 O O . GLN A 1 92 ? 8.915 -4.442 -22.647 1.00 94.19 92 GLN A O 1
ATOM 739 N N . GLY A 1 93 ? 10.852 -5.444 -23.127 1.00 93.25 93 GLY A N 1
ATOM 740 C CA . GLY A 1 93 ? 10.299 -6.795 -23.188 1.00 93.25 93 GLY A CA 1
ATOM 741 C C . GLY A 1 93 ? 9.969 -7.358 -21.803 1.00 93.25 93 GLY A C 1
ATOM 742 O O . GLY A 1 93 ? 10.521 -6.922 -20.793 1.00 93.25 93 GLY A O 1
ATOM 743 N N . LEU A 1 94 ? 9.079 -8.348 -21.761 1.00 93.62 94 LEU A N 1
ATOM 744 C CA . LEU A 1 94 ? 8.600 -8.953 -20.517 1.00 93.62 94 LEU A CA 1
ATOM 745 C C . LEU A 1 94 ? 9.469 -10.137 -20.057 1.00 93.62 94 LEU A C 1
ATOM 747 O O . LEU A 1 94 ? 10.186 -10.750 -20.851 1.00 93.62 94 LEU A O 1
ATOM 751 N N . HIS A 1 95 ? 9.343 -10.484 -18.775 1.00 92.81 95 HIS A N 1
ATOM 752 C CA . HIS A 1 95 ? 9.848 -11.709 -18.136 1.00 92.81 95 HIS A CA 1
ATOM 753 C C . HIS A 1 95 ? 11.377 -11.877 -18.103 1.00 92.81 95 HIS A C 1
ATOM 755 O O . HIS A 1 95 ? 11.873 -12.981 -17.895 1.00 92.81 95 HIS A O 1
ATOM 761 N N . HIS A 1 96 ? 12.139 -10.795 -18.265 1.00 94.56 96 HIS A N 1
ATOM 762 C CA . HIS A 1 96 ? 13.593 -10.811 -18.113 1.00 94.56 96 HIS A CA 1
ATOM 763 C C . HIS A 1 96 ? 14.117 -9.460 -17.615 1.00 94.56 96 HIS A C 1
ATOM 765 O O . HIS A 1 96 ? 13.434 -8.441 -17.702 1.00 94.56 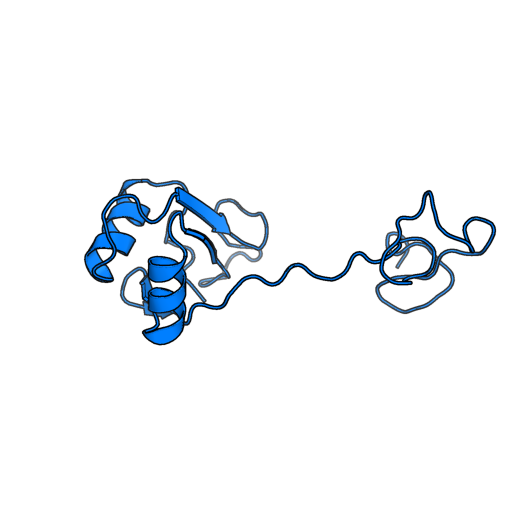96 HIS A O 1
ATOM 771 N N . THR A 1 97 ? 15.336 -9.453 -17.075 1.00 94.50 97 THR A N 1
ATOM 772 C CA . THR A 1 97 ? 16.007 -8.224 -16.626 1.00 94.50 97 THR A CA 1
ATOM 773 C C . THR A 1 97 ? 17.000 -7.749 -17.681 1.00 94.50 97 THR A C 1
ATOM 775 O O . THR A 1 97 ? 17.330 -8.486 -18.607 1.00 94.50 97 THR A O 1
ATOM 778 N N . THR A 1 98 ? 17.540 -6.539 -17.522 1.00 93.50 98 THR A N 1
ATOM 779 C CA . THR A 1 98 ? 18.605 -6.019 -18.394 1.00 93.50 98 THR A CA 1
ATOM 780 C C . THR A 1 98 ? 19.778 -6.994 -18.519 1.00 93.50 98 THR A C 1
ATOM 782 O O . THR A 1 98 ? 20.242 -7.229 -19.626 1.00 93.50 98 THR A O 1
ATOM 785 N N . HIS A 1 99 ? 20.205 -7.631 -17.425 1.00 93.06 99 HIS A N 1
ATOM 786 C CA . HIS A 1 99 ? 21.346 -8.556 -17.427 1.00 93.06 99 HIS A CA 1
ATOM 787 C C . HIS A 1 99 ? 21.143 -9.800 -18.298 1.00 93.06 99 HIS A C 1
ATOM 789 O O . HIS A 1 99 ? 22.115 -10.373 -18.773 1.00 93.06 99 HIS A O 1
ATOM 795 N N . THR A 1 100 ? 19.894 -10.215 -18.509 1.00 95.62 100 THR A N 1
ATOM 796 C CA . THR A 1 100 ? 19.534 -11.365 -19.347 1.00 95.62 100 THR A CA 1
ATOM 797 C C . THR A 1 100 ? 18.877 -10.931 -20.658 1.00 95.62 100 THR A C 1
ATOM 799 O O . THR A 1 100 ? 18.191 -11.719 -21.307 1.00 95.62 100 THR A O 1
ATOM 802 N N . CYS A 1 101 ? 19.048 -9.663 -21.049 1.00 96.06 101 CYS A N 1
ATOM 803 C CA . CYS A 1 101 ? 18.402 -9.114 -22.229 1.00 96.06 101 CYS A CA 1
ATOM 804 C C . CYS A 1 101 ? 19.079 -9.599 -23.518 1.00 96.06 101 CYS A C 1
ATOM 806 O O . CYS A 1 101 ? 20.265 -9.336 -23.714 1.00 96.06 101 CYS A O 1
ATOM 808 N N . PRO A 1 102 ? 18.329 -10.193 -24.465 1.00 94.25 102 PRO A N 1
ATOM 809 C CA . PRO A 1 102 ? 18.876 -10.587 -25.765 1.00 94.25 102 PRO A CA 1
ATOM 810 C C . PRO A 1 102 ? 19.253 -9.387 -26.652 1.00 94.25 102 PRO A C 1
ATOM 812 O O . PRO A 1 102 ? 19.849 -9.565 -27.707 1.00 94.25 102 PRO A O 1
ATOM 815 N N . ARG A 1 103 ? 18.878 -8.164 -26.252 1.00 94.44 103 ARG A N 1
ATOM 816 C CA . ARG A 1 103 ? 19.178 -6.900 -26.946 1.00 94.44 103 ARG A CA 1
ATOM 817 C C . ARG A 1 103 ? 20.078 -5.988 -26.102 1.00 94.44 103 ARG A C 1
ATOM 819 O O . ARG A 1 103 ? 19.960 -4.766 -26.182 1.00 94.44 103 ARG A O 1
ATOM 826 N N . ILE A 1 104 ? 20.933 -6.568 -25.253 1.00 94.06 104 ILE A N 1
ATOM 827 C CA . ILE A 1 104 ? 21.831 -5.799 -24.377 1.00 94.06 104 ILE A CA 1
ATOM 828 C C . ILE A 1 104 ? 22.793 -4.898 -25.165 1.00 94.06 104 ILE A C 1
ATOM 830 O O . ILE A 1 104 ? 23.042 -3.775 -24.739 1.00 94.06 104 ILE A O 1
ATOM 834 N N . ASP A 1 105 ? 23.229 -5.341 -26.346 1.00 94.75 105 ASP A N 1
ATOM 835 C CA . ASP A 1 105 ? 24.165 -4.606 -27.208 1.00 94.75 105 ASP A CA 1
ATOM 836 C C . ASP A 1 105 ? 23.490 -3.565 -28.127 1.00 94.75 105 ASP A C 1
ATOM 838 O O . ASP A 1 105 ? 24.154 -2.934 -28.945 1.00 94.75 105 ASP A O 1
ATOM 842 N N . GLN A 1 106 ? 22.167 -3.382 -28.028 1.00 94.38 106 GLN A N 1
ATOM 843 C CA . GLN A 1 106 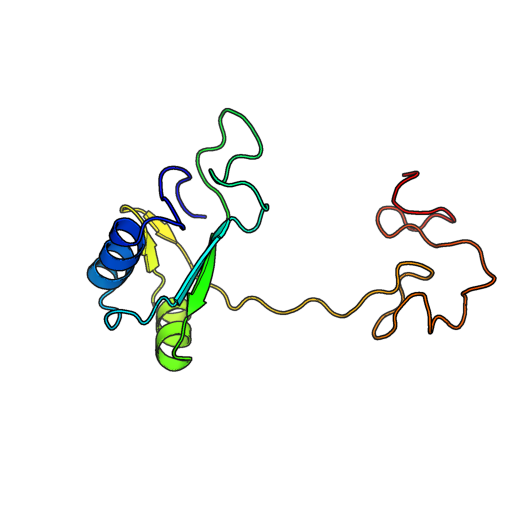? 21.408 -2.411 -28.833 1.00 94.38 106 GLN A CA 1
ATOM 844 C C . GLN A 1 106 ? 21.161 -1.098 -28.074 1.00 94.38 106 GLN A C 1
ATOM 846 O O . GLN A 1 106 ? 21.405 -0.996 -26.869 1.00 94.38 106 GLN A O 1
ATOM 851 N N . SER A 1 107 ? 20.628 -0.084 -28.763 1.00 93.31 107 SER A N 1
ATOM 852 C CA . SER A 1 107 ? 20.125 1.125 -28.105 1.00 93.31 107 SER A CA 1
ATOM 853 C C . SER A 1 107 ? 18.999 0.774 -27.121 1.00 93.31 107 SER A C 1
ATOM 855 O O . SER A 1 107 ? 18.103 -0.003 -27.467 1.00 93.31 107 SER A O 1
ATOM 857 N N . PRO A 1 108 ? 19.006 1.332 -25.897 1.00 95.31 108 PRO A N 1
ATOM 858 C CA . PRO A 1 108 ? 17.929 1.105 -24.947 1.00 95.31 108 PRO A CA 1
ATOM 859 C C . PRO A 1 108 ? 16.629 1.738 -25.445 1.00 95.31 108 PRO A C 1
ATOM 861 O O . PRO A 1 108 ? 16.646 2.823 -26.017 1.00 95.31 108 PRO A O 1
ATOM 864 N N . ILE A 1 109 ? 15.504 1.089 -25.167 1.00 95.94 109 ILE A N 1
ATOM 865 C CA . ILE A 1 109 ? 14.169 1.592 -25.478 1.00 95.94 109 ILE A CA 1
ATOM 866 C C . ILE A 1 109 ? 13.586 2.276 -24.242 1.00 95.94 109 ILE A C 1
ATOM 868 O O . ILE A 1 109 ? 13.512 1.691 -23.156 1.00 95.94 109 ILE A O 1
ATOM 872 N N . CYS A 1 110 ? 13.145 3.517 -24.413 1.00 94.88 110 CYS A N 1
ATOM 873 C CA . CYS A 1 110 ? 12.542 4.320 -23.366 1.00 94.88 110 CYS A CA 1
ATOM 874 C C . CYS A 1 110 ? 11.197 3.723 -22.948 1.00 94.88 110 CYS A C 1
ATOM 876 O O . CYS A 1 110 ? 10.282 3.590 -23.758 1.00 94.88 110 CYS A O 1
ATOM 878 N N . GLY A 1 111 ? 11.046 3.431 -21.656 1.00 90.69 111 GLY A N 1
ATOM 879 C CA . GLY A 1 111 ? 9.789 2.918 -21.099 1.00 90.69 111 GLY A CA 1
ATOM 880 C C . GLY A 1 111 ? 8.658 3.949 -21.030 1.00 90.69 111 GLY A C 1
ATOM 881 O O . GLY A 1 111 ? 7.540 3.583 -20.692 1.00 90.69 111 GLY A O 1
ATOM 882 N N . ASN A 1 112 ? 8.937 5.226 -21.323 1.00 92.12 112 ASN A N 1
ATOM 883 C CA . ASN A 1 112 ? 7.941 6.301 -21.302 1.00 92.12 112 ASN A CA 1
ATOM 884 C C . ASN A 1 112 ? 7.426 6.652 -22.709 1.00 92.12 112 ASN A C 1
ATOM 886 O O . ASN A 1 112 ? 6.221 6.754 -22.908 1.00 92.12 112 ASN A O 1
ATOM 890 N N . CYS A 1 113 ? 8.322 6.822 -23.691 1.00 95.25 113 CYS A N 1
ATOM 891 C CA . CYS A 1 113 ? 7.961 7.258 -25.050 1.00 95.25 113 CYS A CA 1
ATOM 892 C C . CYS A 1 113 ? 8.291 6.245 -26.162 1.00 95.25 113 CYS A C 1
ATOM 894 O O . CYS A 1 113 ? 7.922 6.473 -27.309 1.00 95.25 113 CYS A O 1
ATOM 896 N N . GLY A 1 114 ? 8.996 5.149 -25.858 1.00 93.31 114 GLY A N 1
ATOM 897 C CA . GLY A 1 114 ? 9.395 4.137 -26.844 1.00 93.31 114 GLY A CA 1
ATOM 898 C C . GLY A 1 114 ? 10.596 4.503 -27.728 1.00 93.31 114 GLY A C 1
ATOM 899 O O . GLY A 1 114 ? 10.964 3.708 -28.586 1.00 93.31 114 GLY A O 1
ATOM 900 N N . GLY A 1 115 ? 11.219 5.672 -27.536 1.00 95.62 115 GLY A N 1
ATOM 901 C CA . GLY A 1 115 ? 12.403 6.091 -28.296 1.00 95.62 115 GLY A CA 1
ATOM 902 C C . GLY A 1 115 ? 13.694 5.355 -27.912 1.00 95.62 115 GLY A C 1
ATOM 903 O O . GLY A 1 115 ? 13.779 4.740 -26.850 1.00 95.62 115 GLY A O 1
ATOM 904 N N . GLU A 1 116 ? 14.730 5.475 -28.746 1.00 95.44 116 GLU A N 1
ATOM 905 C CA . GLU A 1 116 ? 16.051 4.842 -28.561 1.00 95.44 116 GLU A CA 1
ATOM 906 C C . GLU A 1 116 ? 16.945 5.591 -27.552 1.00 95.44 116 GLU A C 1
ATOM 908 O O . GLU A 1 116 ? 18.009 6.120 -27.873 1.00 95.44 116 GLU A O 1
ATOM 913 N N . HIS A 1 117 ? 16.495 5.678 -26.303 1.00 93.69 117 HIS A N 1
ATOM 914 C CA . HIS A 1 117 ? 17.254 6.255 -25.199 1.00 93.69 117 HIS A CA 1
ATOM 915 C C . HIS A 1 117 ? 16.832 5.655 -23.853 1.00 93.69 117 HIS A C 1
ATOM 917 O O . HIS A 1 117 ? 15.807 4.991 -23.707 1.00 93.69 117 HIS A O 1
ATOM 923 N N . ARG A 1 118 ? 17.626 5.921 -22.809 1.00 92.00 118 ARG A N 1
ATOM 924 C CA . ARG A 1 118 ? 17.257 5.538 -21.439 1.00 92.00 118 ARG A CA 1
ATOM 925 C C . ARG A 1 118 ? 16.111 6.421 -20.942 1.00 92.00 118 ARG A C 1
ATOM 927 O O . ARG A 1 118 ? 16.170 7.636 -21.106 1.00 92.00 118 ARG A O 1
ATOM 934 N N . THR A 1 119 ? 15.160 5.844 -20.204 1.00 90.94 119 THR A N 1
ATOM 935 C CA . THR A 1 119 ? 14.013 6.570 -19.617 1.00 90.94 119 THR A CA 1
ATOM 936 C C . THR A 1 119 ? 14.419 7.783 -18.774 1.00 90.94 119 THR A C 1
ATOM 938 O O . THR A 1 119 ? 13.716 8.781 -18.761 1.00 90.94 119 THR A O 1
ATOM 941 N N . LYS A 1 120 ? 15.579 7.738 -18.100 1.00 90.38 120 LYS A N 1
ATOM 942 C CA . LYS A 1 120 ? 16.102 8.874 -17.313 1.00 90.38 120 LYS A CA 1
ATOM 943 C C . LYS A 1 120 ? 16.478 10.106 -18.148 1.00 90.38 120 LYS A C 1
ATOM 945 O O . LYS A 1 120 ? 16.693 11.170 -17.586 1.00 90.38 120 LYS A O 1
ATOM 950 N N . SER A 1 121 ? 16.666 9.914 -19.449 1.00 90.25 121 SER A N 1
ATOM 951 C CA . SER A 1 121 ? 17.021 10.947 -20.424 1.00 90.25 121 SER A CA 1
ATOM 952 C C . SER A 1 121 ? 15.801 11.395 -21.232 1.00 90.25 121 SER A C 1
ATOM 954 O O . SER A 1 121 ? 15.974 12.049 -22.254 1.00 90.25 121 SER A O 1
ATOM 956 N N . CYS A 1 122 ? 14.607 10.953 -20.830 1.00 86.94 122 CYS A N 1
ATOM 957 C CA . CYS A 1 122 ? 13.332 11.377 -21.390 1.00 86.94 122 CYS A CA 1
ATOM 958 C C . CYS A 1 122 ? 12.879 12.704 -20.792 1.00 86.94 122 CYS A C 1
ATOM 960 O O . CYS A 1 122 ? 13.171 12.931 -19.596 1.00 86.94 122 CYS A O 1
#

Sequence (122 aa):
FVPTWFNPESDEDLREMEYVNELPTHSIGKARWANGTRDGKKKPNQQTATLLVKINDPDVANNMIAKEIRIKGKRCPATKQIQEPLTCFQCQGLHHTTHTCPRIDQSPICGNCGGEHRTKSC

Secondary structure (DSSP, 8-state):
-EETTS-TT-HHHHHHHHHHTTPPTT-EEEEEETTS-SSS-SSTT--EE-EEEEES-HHHHHHHHHH-EEETTEEE-----PPPPPBPTTT--BS--GGG-TTTTSPPPPTTT--SS-GGG-

Radius of gyration: 19.13 Å; chains: 1; bounding box: 42×35×46 Å

Organism: Dendrothele bispora (strain CBS 962.96) (NCBI:txid1314807)

pLDDT: mean 94.87, std 2.64, range [83.94, 97.88]

Foldseek 3Di:
DAFLPQQQPDVVQVQVQCVQFVHPPCQFPGKDFPVPDRSQDPDPPDGDGDMDTDGPDVVSLVSCQVVFGDRPNDTHHDDDDDDDFDAEQFDRDGDDYLVPDPQVVAQRAAPPPRDRHGVVVD